Protein AF-A0A1Q7BA23-F1 (afdb_monomer)

Sequence (60 aa):
MRFRLKVESFLTESQVSFVCNCGEEIVMEVKPEMEYNIACPKCAQEYRFFGQSVLRAKSD

Structure (mmCIF, N/CA/C/O backbone):
data_AF-A0A1Q7BA23-F1
#
_entry.id   AF-A0A1Q7BA23-F1
#
loop_
_atom_site.group_PDB
_atom_site.id
_atom_site.type_symbol
_atom_site.label_atom_id
_atom_site.label_alt_id
_atom_site.label_comp_id
_atom_site.label_asym_id
_atom_site.label_entity_id
_atom_site.label_seq_id
_atom_site.pdbx_PDB_ins_code
_atom_site.Cartn_x
_atom_site.Cartn_y
_atom_site.Cartn_z
_atom_site.occupancy
_atom_site.B_iso_or_equiv
_atom_site.auth_seq_id
_atom_site.auth_comp_id
_atom_site.auth_asym_id
_atom_site.auth_atom_id
_atom_site.pdbx_PDB_model_num
ATOM 1 N N . MET A 1 1 ? 0.361 -14.362 13.980 1.00 36.22 1 MET A N 1
ATOM 2 C CA . MET A 1 1 ? -0.678 -13.452 13.447 1.00 36.22 1 MET A CA 1
ATOM 3 C C . MET A 1 1 ? -0.605 -13.504 11.925 1.00 36.22 1 MET A C 1
ATOM 5 O O . MET A 1 1 ? 0.495 -13.397 11.403 1.00 36.22 1 MET A O 1
ATOM 9 N N . ARG A 1 2 ? -1.716 -13.784 11.228 1.00 41.41 2 ARG A N 1
ATOM 10 C CA . ARG A 1 2 ? -1.779 -13.900 9.756 1.00 41.41 2 ARG A CA 1
ATOM 11 C C . ARG A 1 2 ? -2.443 -12.637 9.200 1.00 41.41 2 ARG A C 1
ATOM 13 O O . ARG A 1 2 ? -3.614 -12.414 9.484 1.00 41.41 2 ARG A O 1
ATOM 20 N N . PHE A 1 3 ? -1.704 -11.825 8.450 1.00 50.69 3 PHE A N 1
ATOM 21 C CA . PHE A 1 3 ? -2.220 -10.634 7.766 1.00 50.69 3 PHE A CA 1
ATOM 22 C C . PHE A 1 3 ? -2.632 -11.013 6.337 1.00 50.69 3 PHE A C 1
ATOM 24 O O . PHE A 1 3 ? -1.913 -11.759 5.675 1.00 50.69 3 PHE A O 1
ATOM 31 N N . ARG A 1 4 ? -3.788 -10.532 5.863 1.00 47.91 4 ARG A N 1
ATOM 32 C CA . ARG A 1 4 ? -4.244 -10.701 4.472 1.00 47.91 4 ARG A CA 1
ATOM 33 C C . ARG A 1 4 ? -3.982 -9.397 3.718 1.00 47.91 4 ARG A C 1
ATOM 35 O O . ARG A 1 4 ? -4.725 -8.437 3.887 1.00 47.91 4 ARG A O 1
ATOM 42 N N . LEU A 1 5 ? -2.917 -9.372 2.921 1.00 52.97 5 LEU A N 1
ATOM 43 C CA . LEU A 1 5 ? -2.697 -8.354 1.893 1.00 52.97 5 LEU A CA 1
ATOM 44 C C . LEU A 1 5 ? -3.495 -8.746 0.647 1.00 52.97 5 LEU A C 1
ATOM 46 O O . LEU A 1 5 ? -3.476 -9.912 0.250 1.00 52.97 5 LEU A O 1
ATOM 50 N N . LYS A 1 6 ? -4.192 -7.796 0.031 1.00 46.41 6 LYS A N 1
ATOM 51 C CA . LYS A 1 6 ? -4.892 -7.995 -1.243 1.00 46.41 6 LYS A CA 1
ATOM 52 C C . LYS A 1 6 ? -4.275 -7.014 -2.231 1.00 46.41 6 LYS A C 1
ATOM 54 O O . LYS A 1 6 ? -4.081 -5.858 -1.895 1.00 46.41 6 LYS A O 1
ATOM 59 N N . VAL A 1 7 ? -3.853 -7.453 -3.407 1.00 53.09 7 VAL A N 1
ATOM 60 C CA . VAL A 1 7 ? -3.085 -6.593 -4.319 1.00 53.09 7 VAL A CA 1
ATOM 61 C C . VAL A 1 7 ? -3.658 -6.714 -5.727 1.00 53.09 7 VAL A C 1
ATOM 63 O O . VAL A 1 7 ? -3.478 -7.746 -6.372 1.00 53.09 7 VAL A O 1
ATOM 66 N N . GLU A 1 8 ? -4.333 -5.674 -6.213 1.00 46.56 8 GLU A N 1
ATOM 67 C CA . GLU A 1 8 ? -4.851 -5.588 -7.586 1.00 46.56 8 GLU A CA 1
ATOM 68 C C . GLU A 1 8 ? -3.870 -4.820 -8.480 1.00 46.56 8 GLU A C 1
ATOM 70 O O . GLU A 1 8 ? -3.251 -3.849 -8.063 1.00 46.56 8 GLU A O 1
ATOM 75 N N . SER A 1 9 ? -3.656 -5.321 -9.695 1.00 49.41 9 SER A N 1
ATOM 76 C CA . SER A 1 9 ? -2.574 -4.901 -10.589 1.00 49.41 9 SER A CA 1
ATOM 77 C C . SER A 1 9 ? -3.134 -4.523 -11.955 1.00 49.41 9 SER A C 1
ATOM 79 O O . SER A 1 9 ? -3.641 -5.387 -12.663 1.00 49.41 9 SER A O 1
ATOM 81 N N . PHE A 1 10 ? -2.987 -3.254 -12.335 1.00 40.22 10 PHE A N 1
ATOM 82 C CA . PHE A 1 10 ? -3.114 -2.791 -13.715 1.00 40.22 10 PHE A CA 1
ATOM 83 C C . PHE A 1 10 ? -1.898 -1.910 -14.052 1.00 40.22 10 PHE A C 1
ATOM 85 O O . PHE A 1 10 ? -1.762 -0.793 -13.571 1.00 40.22 10 PHE A O 1
ATOM 92 N N . LEU A 1 11 ? -1.006 -2.468 -14.877 1.00 42.50 11 LEU A N 1
ATOM 93 C CA . LEU A 1 11 ? 0.061 -1.824 -15.663 1.00 42.50 11 LEU A CA 1
ATOM 94 C C . LEU A 1 11 ? 1.247 -1.132 -14.953 1.00 42.50 11 LEU A C 1
ATOM 96 O O . LEU A 1 11 ? 2.178 -0.722 -15.642 1.00 42.50 11 LEU A O 1
ATOM 100 N N . THR A 1 12 ? 1.328 -1.143 -13.623 1.00 47.12 12 THR A N 1
ATOM 101 C CA . THR A 1 12 ? 2.600 -1.010 -12.882 1.00 47.12 12 THR A CA 1
ATOM 102 C C . THR A 1 12 ? 2.645 -2.065 -11.768 1.00 47.12 12 THR A C 1
ATOM 104 O O . THR A 1 12 ? 1.795 -2.088 -10.881 1.00 47.12 12 THR A O 1
ATOM 107 N N . GLU A 1 13 ? 3.599 -3.002 -11.814 1.00 58.00 13 GLU A N 1
ATOM 108 C CA . GLU A 1 13 ? 3.732 -4.166 -10.900 1.00 58.00 13 GLU A CA 1
ATOM 109 C C . GLU A 1 13 ? 4.160 -3.799 -9.464 1.00 58.00 13 GLU A C 1
ATOM 111 O O . GLU A 1 13 ? 4.848 -4.552 -8.779 1.00 58.00 13 GLU A O 1
ATOM 116 N N . SER A 1 14 ? 3.771 -2.618 -9.001 1.00 73.12 14 SER A N 1
ATOM 117 C CA . SER A 1 14 ? 4.301 -2.001 -7.796 1.00 73.12 14 SER A CA 1
ATOM 118 C C . SER A 1 14 ? 3.218 -1.577 -6.817 1.00 73.12 14 SER A C 1
ATOM 120 O O . SER A 1 14 ? 3.553 -1.069 -5.769 1.00 73.12 14 SER A O 1
ATOM 122 N N . GLN A 1 15 ? 1.925 -1.766 -7.065 1.00 78.31 15 GLN A N 1
ATOM 123 C CA . GLN A 1 15 ? 0.919 -1.412 -6.056 1.00 78.31 15 GLN A CA 1
ATOM 124 C C . GLN A 1 15 ? 0.764 -2.525 -5.012 1.00 78.31 15 GLN A C 1
ATOM 126 O O . GLN A 1 15 ? 0.844 -3.698 -5.354 1.00 78.31 15 GLN A O 1
ATOM 131 N N . VAL A 1 16 ? 0.541 -2.171 -3.747 1.00 81.31 16 VAL A N 1
ATOM 132 C CA . VAL A 1 16 ? 0.239 -3.080 -2.633 1.00 81.31 16 VAL A CA 1
ATOM 133 C C . VAL A 1 16 ? -0.894 -2.483 -1.807 1.00 81.31 16 VAL A C 1
ATOM 135 O O . VAL A 1 16 ? -0.878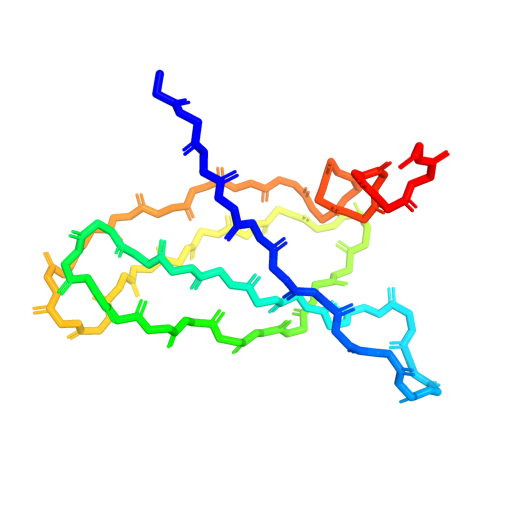 -1.284 -1.528 1.00 81.31 16 VAL A O 1
ATOM 138 N N . SER A 1 17 ? -1.840 -3.317 -1.359 1.00 85.38 17 SER A N 1
ATOM 139 C CA . SER A 1 17 ? -2.779 -2.924 -0.309 1.00 85.38 17 SER A CA 1
ATOM 140 C C . SER A 1 17 ? -2.796 -3.889 0.872 1.00 85.38 17 SER A C 1
ATOM 142 O O . SER A 1 17 ? -2.668 -5.111 0.718 1.00 85.38 17 SER A O 1
ATOM 144 N N . PHE A 1 18 ? -2.932 -3.327 2.072 1.00 84.56 18 PHE A N 1
ATOM 145 C CA . PHE A 1 18 ? -3.066 -4.084 3.307 1.00 84.56 18 PHE A CA 1
ATOM 146 C C . PHE A 1 18 ? -3.968 -3.407 4.318 1.00 84.56 18 PHE A C 1
ATOM 148 O O . PHE A 1 18 ? -4.074 -2.188 4.377 1.00 84.56 18 PHE A O 1
ATOM 155 N N . VAL A 1 19 ? -4.567 -4.229 5.172 1.00 88.50 19 VAL A N 1
ATOM 156 C CA . VAL A 1 19 ? -5.431 -3.760 6.248 1.00 88.50 19 VAL A CA 1
ATOM 157 C C . VAL A 1 19 ? -4.622 -3.662 7.535 1.00 88.50 19 VAL A C 1
ATOM 159 O O . VAL A 1 19 ? -4.032 -4.639 8.006 1.00 88.50 19 VAL A O 1
ATOM 162 N N . CYS A 1 20 ? -4.586 -2.462 8.100 1.00 87.62 20 CYS A N 1
ATOM 163 C CA . CYS A 1 20 ? -4.060 -2.194 9.425 1.00 87.62 20 CYS A CA 1
ATOM 164 C C . CYS A 1 20 ? -4.903 -2.911 10.492 1.00 87.62 20 CYS A C 1
ATOM 166 O O . CYS A 1 20 ? -6.096 -3.149 10.318 1.00 87.62 20 CYS A O 1
ATOM 168 N N . ASN A 1 21 ? -4.318 -3.186 11.658 1.00 85.69 21 ASN A N 1
ATOM 169 C CA . ASN A 1 21 ? -5.031 -3.816 12.777 1.00 85.69 21 ASN A CA 1
ATOM 170 C C . ASN A 1 21 ? -6.243 -3.010 13.272 1.00 85.69 21 ASN A C 1
ATOM 172 O O . ASN A 1 21 ? -7.151 -3.580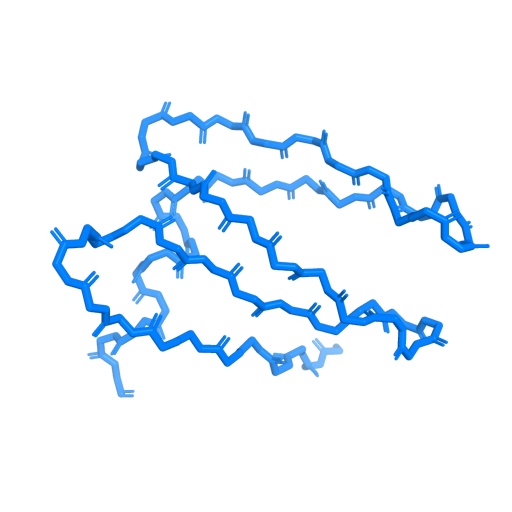 13.869 1.00 85.69 21 ASN A O 1
ATOM 176 N N . CYS A 1 22 ? -6.274 -1.698 13.027 1.00 88.44 22 CYS A N 1
ATOM 177 C CA . CYS A 1 22 ? -7.416 -0.846 13.360 1.00 88.44 22 CYS A CA 1
ATOM 178 C C . CYS A 1 22 ? -8.560 -0.913 12.326 1.00 88.44 22 CYS A C 1
ATOM 180 O O . CYS A 1 22 ? -9.553 -0.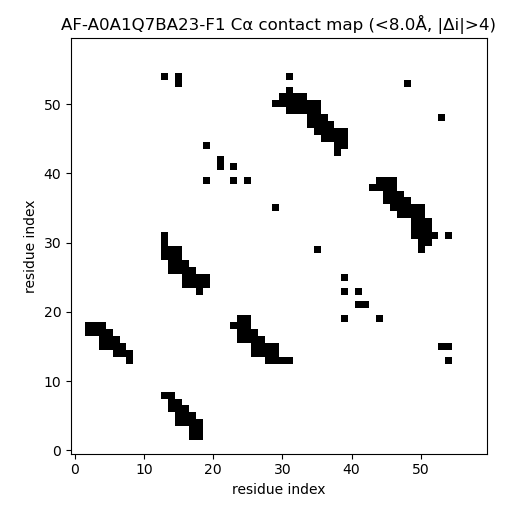198 12.472 1.00 88.44 22 CYS A O 1
ATOM 182 N N . GLY A 1 23 ? -8.416 -1.741 11.285 1.00 88.12 23 GLY A N 1
ATOM 183 C CA . GLY A 1 23 ? -9.371 -1.890 10.187 1.00 88.12 23 GLY A CA 1
ATOM 184 C C . GLY A 1 23 ? -9.198 -0.880 9.052 1.00 88.12 23 GLY A C 1
ATOM 185 O O . GLY A 1 23 ? -10.001 -0.887 8.128 1.00 88.12 23 GLY A O 1
ATOM 186 N N . GLU A 1 24 ? -8.180 -0.017 9.111 1.00 88.06 24 GLU A N 1
ATOM 187 C CA . GLU A 1 24 ? -7.875 0.938 8.041 1.00 88.06 24 GLU A CA 1
ATOM 188 C C . GLU A 1 24 ? -7.161 0.242 6.879 1.00 88.06 24 GLU A C 1
ATOM 190 O O . GLU A 1 24 ? -6.151 -0.428 7.096 1.00 88.06 24 GLU A O 1
ATOM 195 N N . GLU A 1 25 ? -7.653 0.408 5.656 1.00 87.88 25 GLU A N 1
ATOM 196 C CA . GLU A 1 25 ? -6.983 -0.097 4.458 1.00 87.88 25 GLU A CA 1
ATOM 197 C C . GLU A 1 25 ? -5.948 0.917 3.966 1.00 87.88 25 GLU A C 1
ATOM 199 O O . GLU A 1 25 ? -6.235 2.101 3.806 1.00 87.88 25 GLU A O 1
ATOM 204 N N . ILE A 1 26 ? -4.725 0.451 3.735 1.00 85.94 26 ILE A N 1
ATOM 205 C CA . ILE A 1 26 ? -3.622 1.260 3.236 1.00 85.94 26 ILE A CA 1
ATOM 206 C C . ILE A 1 26 ? -3.235 0.725 1.866 1.00 85.94 26 ILE A C 1
ATOM 208 O O . ILE A 1 26 ? -2.838 -0.433 1.737 1.00 85.94 26 ILE A O 1
ATOM 212 N N . VAL A 1 27 ? -3.335 1.586 0.855 1.00 86.44 27 VAL A N 1
ATOM 213 C CA . VAL A 1 27 ? -2.944 1.305 -0.529 1.00 86.44 27 VAL A CA 1
ATOM 214 C C . VAL A 1 27 ? -1.760 2.193 -0.873 1.00 86.44 27 VAL A C 1
ATOM 216 O O . VAL A 1 27 ? -1.814 3.407 -0.679 1.00 86.44 27 VAL A O 1
ATOM 219 N N . MET A 1 28 ? -0.683 1.607 -1.384 1.00 84.25 28 MET A N 1
ATOM 220 C C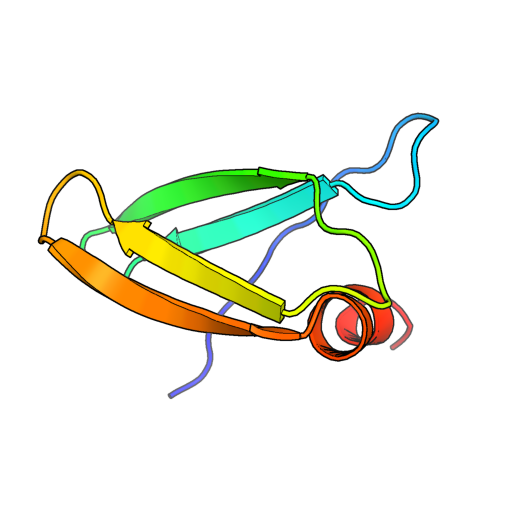A . MET A 1 28 ? 0.497 2.370 -1.775 1.00 84.25 28 MET A CA 1
ATOM 221 C C . MET A 1 28 ? 1.286 1.699 -2.892 1.00 84.25 28 MET A C 1
ATOM 223 O O . MET A 1 28 ? 1.183 0.495 -3.115 1.00 84.25 28 MET A O 1
ATOM 227 N N . GLU A 1 29 ? 2.106 2.491 -3.574 1.00 84.62 29 GLU A N 1
ATOM 228 C CA . GLU A 1 29 ? 3.048 2.003 -4.573 1.00 84.62 29 GLU A CA 1
ATOM 229 C C . GLU A 1 29 ? 4.421 1.735 -3.935 1.00 84.62 29 GLU A C 1
ATOM 231 O O . GLU A 1 29 ? 4.998 2.581 -3.248 1.00 84.62 29 GLU A O 1
ATOM 236 N N . VAL A 1 30 ? 4.931 0.530 -4.160 1.00 85.00 30 VAL A N 1
ATOM 237 C CA . VAL A 1 30 ? 6.155 -0.039 -3.622 1.00 85.00 30 VAL A CA 1
ATOM 238 C C . VAL A 1 30 ? 7.106 -0.449 -4.745 1.00 85.00 30 VAL A C 1
ATOM 240 O O . VAL A 1 30 ? 6.752 -1.164 -5.681 1.00 85.00 30 VAL A O 1
ATOM 243 N N . LYS A 1 31 ? 8.366 -0.037 -4.632 1.00 84.06 31 LYS A N 1
ATOM 244 C CA . LYS A 1 31 ? 9.457 -0.482 -5.503 1.00 84.06 31 LYS A CA 1
ATOM 245 C C . LYS A 1 31 ? 10.212 -1.638 -4.842 1.00 84.06 31 LYS A C 1
ATOM 247 O O . LYS A 1 31 ? 10.456 -1.573 -3.637 1.00 84.06 31 LYS A O 1
ATOM 252 N N . PRO A 1 32 ? 10.619 -2.678 -5.593 1.00 81.31 32 PRO A N 1
ATOM 253 C CA . PRO A 1 32 ? 11.230 -3.881 -5.024 1.00 81.31 32 PRO A CA 1
ATOM 254 C C . PRO A 1 32 ? 12.519 -3.598 -4.238 1.00 81.31 32 PRO A C 1
ATOM 256 O O . PRO A 1 32 ? 12.759 -4.225 -3.209 1.00 81.31 32 PRO A O 1
ATOM 259 N N . GLU A 1 33 ? 13.307 -2.626 -4.693 1.00 85.00 33 GLU A N 1
ATOM 260 C CA . GLU A 1 33 ? 14.604 -2.250 -4.114 1.00 85.00 33 GLU A CA 1
ATOM 261 C C . GLU A 1 33 ? 14.495 -1.246 -2.957 1.00 85.00 33 GLU A C 1
ATOM 263 O O . GLU A 1 33 ? 15.499 -0.897 -2.341 1.00 85.00 33 GLU A O 1
ATOM 268 N N . MET A 1 34 ? 13.285 -0.770 -2.649 1.00 86.06 34 MET A N 1
ATOM 269 C CA . MET A 1 34 ? 13.057 0.216 -1.600 1.00 86.06 34 MET A CA 1
ATOM 270 C C . MET A 1 34 ? 12.527 -0.419 -0.316 1.00 86.06 34 MET A C 1
ATOM 272 O O . MET A 1 34 ? 11.713 -1.350 -0.324 1.00 86.06 34 MET A O 1
ATOM 276 N N . GLU A 1 35 ? 12.968 0.146 0.802 1.00 88.56 35 GLU A N 1
ATOM 277 C CA . GLU A 1 35 ? 12.359 -0.064 2.106 1.00 88.56 35 GLU A CA 1
ATOM 278 C C . GLU A 1 35 ? 11.307 1.016 2.362 1.00 88.56 35 GLU A C 1
ATOM 280 O O . GLU A 1 35 ? 11.539 2.200 2.116 1.00 88.56 35 GLU A O 1
ATOM 285 N N . TYR A 1 36 ? 10.153 0.597 2.872 1.00 87.25 36 TYR A N 1
ATOM 286 C CA . TYR A 1 36 ? 9.058 1.482 3.2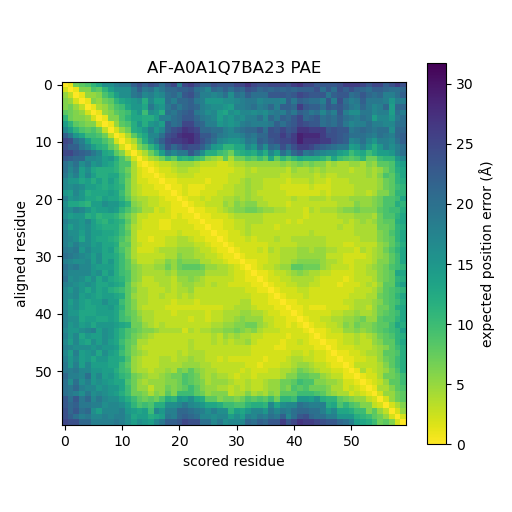34 1.00 87.25 36 TYR A CA 1
ATOM 287 C C . TYR A 1 36 ? 8.841 1.429 4.741 1.00 87.25 36 TYR A C 1
ATOM 289 O O . TYR A 1 36 ? 8.734 0.349 5.324 1.00 87.25 36 TYR A O 1
ATOM 297 N N . ASN A 1 37 ? 8.767 2.610 5.353 1.00 90.88 37 ASN A N 1
ATOM 298 C CA . ASN A 1 37 ? 8.257 2.797 6.703 1.00 90.88 37 ASN A CA 1
ATOM 299 C C . ASN A 1 37 ? 7.033 3.706 6.618 1.00 90.88 37 ASN A C 1
ATOM 301 O O . ASN A 1 37 ? 7.160 4.881 6.270 1.00 90.88 37 ASN A O 1
ATOM 305 N N . ILE A 1 38 ? 5.857 3.150 6.884 1.00 88.56 38 ILE A N 1
ATOM 306 C CA . ILE A 1 38 ? 4.605 3.896 6.839 1.00 88.56 38 ILE A CA 1
ATOM 307 C C . ILE A 1 38 ? 3.887 3.811 8.176 1.00 88.56 38 ILE A C 1
ATOM 309 O O . ILE A 1 38 ? 3.802 2.750 8.788 1.00 88.56 38 ILE A O 1
ATOM 313 N N . ALA A 1 39 ? 3.330 4.933 8.611 1.00 89.31 39 ALA A N 1
ATOM 314 C CA . ALA A 1 39 ? 2.443 4.976 9.759 1.00 89.31 39 ALA A CA 1
ATOM 315 C C . ALA A 1 39 ? 0.991 4.915 9.281 1.00 89.31 39 ALA A C 1
ATOM 317 O O . ALA A 1 39 ? 0.606 5.607 8.337 1.00 89.31 39 ALA A O 1
ATOM 318 N N . CYS A 1 40 ? 0.166 4.107 9.943 1.00 88.44 40 CYS A N 1
ATOM 319 C CA . CYS A 1 40 ? -1.270 4.135 9.715 1.00 88.44 40 CYS A CA 1
ATOM 320 C C . CYS A 1 40 ? -1.813 5.529 10.079 1.00 88.44 40 CYS A C 1
ATOM 322 O O . CYS A 1 40 ? -1.600 5.973 11.210 1.00 88.44 40 CYS A O 1
ATOM 324 N N . PRO A 1 41 ? -2.574 6.196 9.193 1.00 86.50 41 PRO A N 1
ATOM 325 C CA . PRO A 1 41 ? -3.087 7.544 9.449 1.00 86.50 41 PRO A CA 1
ATOM 326 C C . PRO A 1 41 ? -4.070 7.603 10.626 1.00 86.50 41 PRO A C 1
ATOM 328 O O . PRO A 1 41 ? -4.291 8.668 11.195 1.00 86.50 41 PRO A O 1
ATOM 331 N N . LYS A 1 42 ? -4.663 6.464 11.003 1.00 89.56 42 LYS A N 1
ATOM 332 C CA . LYS A 1 42 ? -5.719 6.389 12.016 1.00 89.56 42 LYS A CA 1
ATOM 333 C C . LYS A 1 42 ? -5.215 6.050 13.416 1.00 89.56 42 LYS A C 1
ATOM 335 O O . LYS A 1 42 ? -5.685 6.627 14.388 1.00 89.56 42 LYS A O 1
ATOM 340 N N . CYS A 1 43 ? -4.301 5.089 13.534 1.00 91.19 43 CYS A N 1
ATOM 341 C CA . CYS A 1 43 ? -3.797 4.617 14.830 1.00 91.19 43 CYS A CA 1
ATOM 342 C C . CYS A 1 43 ? -2.304 4.883 15.045 1.00 91.19 43 CYS A C 1
ATOM 344 O O . CYS A 1 43 ? -1.760 4.438 16.051 1.00 91.19 43 CYS A O 1
ATOM 346 N N . ALA A 1 44 ? -1.644 5.569 14.104 1.00 89.75 44 ALA A N 1
ATOM 347 C CA . ALA A 1 44 ? -0.208 5.849 14.115 1.00 89.75 44 ALA A CA 1
ATOM 348 C C . ALA A 1 44 ? 0.688 4.597 14.218 1.00 89.75 44 ALA A C 1
ATOM 350 O O . ALA A 1 44 ? 1.870 4.700 14.525 1.00 89.75 44 ALA A O 1
ATOM 351 N N . GLN A 1 45 ? 0.142 3.407 13.941 1.00 88.69 45 GLN A N 1
ATOM 352 C CA . GLN A 1 45 ? 0.903 2.163 13.934 1.00 88.69 45 GLN A CA 1
ATOM 353 C C . GLN A 1 45 ? 1.905 2.172 12.781 1.00 88.69 45 GLN A C 1
ATOM 355 O O . GLN A 1 45 ? 1.506 2.298 11.624 1.00 88.69 45 GLN A O 1
ATOM 360 N N . GLU A 1 46 ? 3.182 1.982 13.093 1.00 90.06 46 GLU A N 1
ATOM 361 C CA . GLU A 1 46 ? 4.244 1.897 12.093 1.00 90.06 46 GLU A CA 1
ATOM 362 C C . GLU A 1 46 ? 4.332 0.493 11.480 1.00 90.06 46 GLU A C 1
ATOM 364 O O . GLU A 1 46 ? 4.256 -0.528 12.175 1.00 90.06 46 GLU A O 1
ATOM 369 N N . TYR A 1 47 ? 4.508 0.457 10.162 1.00 86.81 47 TYR A N 1
ATOM 370 C CA . TYR A 1 47 ? 4.700 -0.729 9.344 1.00 86.81 47 TYR A CA 1
ATOM 371 C C . TYR A 1 47 ? 5.979 -0.568 8.537 1.00 86.81 47 TYR A C 1
ATOM 373 O O . TYR A 1 47 ? 6.107 0.355 7.733 1.00 86.81 47 TYR A O 1
ATOM 381 N N . ARG A 1 48 ? 6.903 -1.511 8.728 1.00 89.56 48 ARG A N 1
ATOM 382 C CA . ARG A 1 48 ? 8.183 -1.549 8.026 1.00 89.56 48 ARG A CA 1
ATOM 383 C C . ARG A 1 48 ? 8.282 -2.806 7.177 1.00 89.56 48 ARG A C 1
ATOM 385 O O . ARG A 1 48 ? 8.154 -3.913 7.700 1.00 89.56 48 ARG A O 1
ATOM 392 N N . PHE A 1 49 ? 8.518 -2.640 5.882 1.00 85.38 49 PHE A N 1
ATOM 393 C CA . PHE A 1 49 ? 8.695 -3.756 4.958 1.00 85.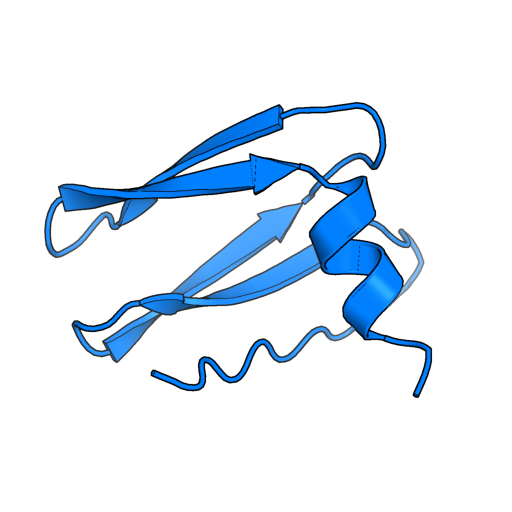38 49 PHE A CA 1
ATOM 394 C C . PHE A 1 49 ? 9.549 -3.371 3.746 1.00 85.38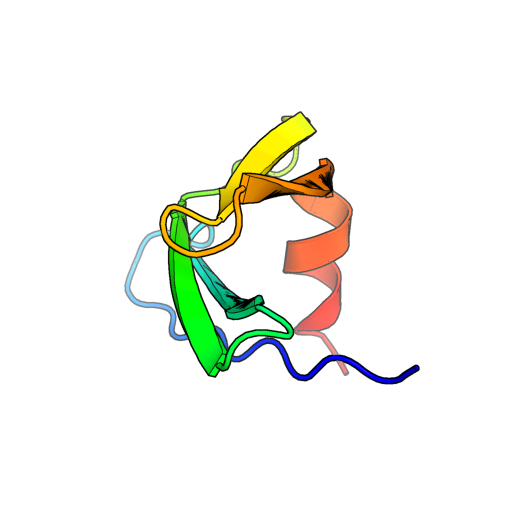 49 PHE A C 1
ATOM 396 O O . PHE A 1 49 ? 9.622 -2.212 3.344 1.00 85.38 49 PHE A O 1
ATOM 403 N N . PHE A 1 50 ? 10.171 -4.377 3.135 1.00 85.38 50 PHE A N 1
ATOM 404 C CA . PHE A 1 50 ? 10.862 -4.241 1.855 1.00 85.38 50 PHE A CA 1
ATOM 405 C C . PHE A 1 50 ? 9.906 -4.548 0.707 1.00 85.38 50 PHE A C 1
ATOM 407 O O . PHE A 1 50 ? 9.210 -5.566 0.754 1.00 85.38 50 PHE A O 1
ATOM 414 N N . GLY A 1 51 ? 9.909 -3.722 -0.344 1.00 82.38 51 GLY A N 1
ATOM 415 C CA . GLY A 1 51 ? 9.029 -3.914 -1.500 1.00 82.38 51 GLY A CA 1
ATOM 416 C C . GLY A 1 51 ? 9.166 -5.308 -2.121 1.00 82.38 51 GLY A C 1
ATOM 417 O O . GLY A 1 51 ? 8.160 -5.965 -2.383 1.00 82.38 51 GLY A O 1
ATOM 418 N N . GLN A 1 52 ? 10.395 -5.827 -2.241 1.00 81.38 52 GLN A N 1
ATOM 419 C CA . GLN A 1 52 ? 10.649 -7.186 -2.743 1.00 81.38 52 GLN A CA 1
ATOM 420 C C . GLN A 1 52 ? 9.930 -8.285 -1.948 1.00 81.38 52 GLN A C 1
ATOM 422 O O . GLN A 1 52 ? 9.476 -9.269 -2.531 1.00 81.38 52 GLN A O 1
ATOM 427 N N . SER A 1 53 ? 9.803 -8.133 -0.628 1.00 78.94 53 SER A N 1
ATOM 428 C CA . SER A 1 53 ? 9.180 -9.140 0.234 1.00 78.94 53 SER A CA 1
ATOM 429 C C . SER A 1 53 ? 7.667 -9.170 0.060 1.00 78.94 53 SER A C 1
ATOM 431 O O . SER A 1 53 ? 7.055 -10.227 0.183 1.00 78.94 53 SER A O 1
ATOM 433 N N . VAL A 1 54 ? 7.065 -8.019 -0.246 1.00 75.12 54 VAL A N 1
ATOM 434 C CA . VAL A 1 54 ? 5.612 -7.896 -0.395 1.00 75.12 54 VAL A CA 1
ATOM 435 C C . VAL A 1 54 ? 5.156 -8.278 -1.800 1.00 75.12 54 VAL A C 1
ATOM 437 O O . VAL A 1 54 ? 4.114 -8.910 -1.953 1.00 75.12 54 VAL A O 1
ATOM 440 N N . LEU A 1 55 ? 5.968 -7.989 -2.820 1.00 70.62 55 LEU A N 1
ATOM 441 C CA . LEU A 1 55 ? 5.692 -8.403 -4.198 1.00 70.62 55 LEU A CA 1
ATOM 442 C C . LEU A 1 55 ? 5.836 -9.922 -4.390 1.00 70.62 55 LEU A C 1
ATOM 444 O O . LEU A 1 55 ? 5.043 -10.527 -5.106 1.00 70.62 55 LEU A O 1
ATOM 448 N N . ARG A 1 56 ? 6.790 -10.569 -3.700 1.00 61.56 56 ARG A N 1
ATOM 449 C CA . ARG A 1 56 ? 6.984 -12.032 -3.762 1.00 61.56 56 ARG A CA 1
ATOM 450 C C . ARG A 1 56 ? 5.828 -12.847 -3.179 1.00 61.56 56 ARG A C 1
ATOM 452 O O . ARG A 1 56 ? 5.683 -14.010 -3.535 1.00 61.56 56 ARG A O 1
ATOM 459 N N . ALA A 1 57 ? 4.990 -12.261 -2.324 1.00 57.50 57 ALA A N 1
ATOM 460 C CA . ALA A 1 57 ? 3.841 -12.953 -1.742 1.00 57.50 57 ALA A CA 1
ATOM 461 C C . ALA A 1 57 ? 2.707 -13.251 -2.753 1.00 57.50 57 ALA A C 1
ATOM 463 O O . ALA A 1 57 ? 1.734 -13.895 -2.375 1.00 57.50 57 ALA A O 1
ATOM 464 N N . LYS A 1 58 ? 2.808 -12.793 -4.015 1.00 50.31 58 LYS A N 1
ATOM 465 C CA . LYS A 1 58 ? 1.824 -13.055 -5.085 1.00 50.31 58 LYS A CA 1
ATOM 466 C C . LYS A 1 58 ? 1.995 -14.390 -5.828 1.00 50.31 58 LYS A C 1
ATOM 468 O O . LYS A 1 58 ? 1.112 -14.725 -6.612 1.00 50.31 58 LYS A O 1
ATOM 473 N N . SER A 1 59 ? 3.108 -15.102 -5.651 1.00 45.50 59 SER A N 1
ATOM 474 C CA . SER A 1 59 ? 3.490 -16.212 -6.544 1.00 45.50 59 SER A CA 1
ATOM 475 C C . SER A 1 59 ? 3.096 -17.625 -6.077 1.00 45.50 59 SER A C 1
ATOM 477 O O . SER A 1 59 ? 3.634 -18.575 -6.640 1.00 45.50 59 SER A O 1
ATOM 479 N N . ASP A 1 60 ? 2.199 -17.783 -5.095 1.00 40.22 60 ASP A N 1
ATOM 480 C CA . ASP A 1 60 ? 1.724 -19.097 -4.606 1.00 40.22 60 ASP A CA 1
ATOM 481 C C . ASP A 1 60 ? 0.190 -19.203 -4.631 1.00 40.22 60 ASP A C 1
ATOM 483 O O . ASP A 1 60 ? -0.476 -18.255 -4.144 1.00 40.22 60 ASP A O 1
#

pLDDT: mean 74.19, std 17.81, range [36.22, 91.19]

Nearest PDB structures (foldseek):
  6x7k-assembly1_AG  TM=3.779E-01  e=4.355E+00  Escherichia coli

Solvent-accessible surfac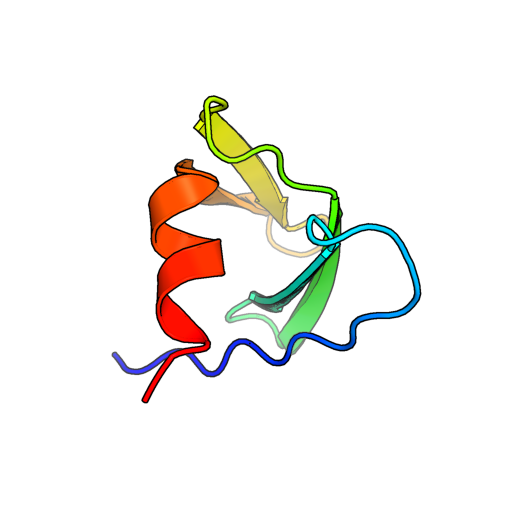e area (backbone atoms onl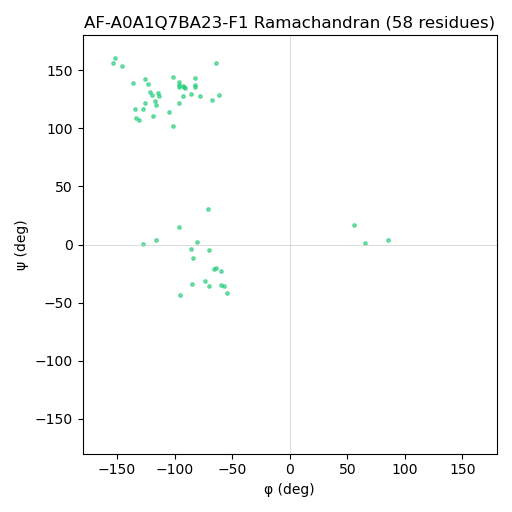y — not comparable to full-atom values): 3946 Å² total; per-residue (Å²): 138,90,82,74,68,57,69,78,80,79,99,51,101,28,52,44,30,39,62,44,97,88,70,49,76,47,74,48,79,43,51,57,93,39,76,47,78,47,59,40,93,85,77,63,51,75,46,77,50,45,24,45,67,63,61,59,69,71,81,121

Secondary structure (DSSP, 8-state):
----EE---SS-TTEEEEE-TTS-EEEEE--TT-EEEEE-TTT--EEEEEHHHHHGGG--

Mean predicted aligned error: 9.24 Å

Radius of gyration: 11.36 Å; Cα contacts (8 Å, |Δi|>4): 91; chains: 1; bounding box: 24×27×30 Å

Foldseek 3Di:
DDWDKDFDDDDDLFWTWGADPVRDIDIDGADQADWDWDADPPPRDIDIDHSVVRSVVPPD